Protein AF-A0A7K3YFZ9-F1 (afdb_monomer_lite)

pLDDT: mean 90.13, std 5.53, range [67.0, 96.81]

Foldseek 3Di:
DPPDDDPCPPCCVLLDDDPVCDDDDDPVVVPDDDDPPDDDDPRDHNVPD

Secondary structure (DSSP, 8-state):
------TTTT-TTTSPPPGGG-SSPPGGGTS----TT--------TT--

Radius of gyration: 14.52 Å; chains: 1; bounding box: 30×24×38 Å

Structure (mmCIF, N/CA/C/O backbone):
data_AF-A0A7K3YFZ9-F1
#
_entry.id   AF-A0A7K3YFZ9-F1
#
loop_
_atom_site.group_PDB
_atom_site.id
_atom_site.type_symbol
_atom_site.label_atom_id
_atom_site.label_alt_id
_atom_site.label_comp_id
_atom_site.label_asym_id
_atom_site.label_entity_id
_atom_site.label_seq_id
_atom_site.pdbx_PDB_ins_code
_atom_site.Cartn_x
_atom_site.Cartn_y
_atom_site.Cartn_z
_atom_site.occupancy
_atom_site.B_iso_or_equiv
_atom_site.auth_seq_id
_atom_site.auth_comp_id
_atom_site.auth_asym_id
_atom_site.auth_atom_id
_atom_site.pdbx_PDB_model_num
ATOM 1 N N . MET A 1 1 ? 11.613 -3.269 -25.797 1.00 68.00 1 MET A N 1
ATOM 2 C CA . MET A 1 1 ? 10.467 -3.422 -24.860 1.00 68.00 1 MET A CA 1
ATOM 3 C C . MET A 1 1 ? 10.848 -4.446 -23.794 1.00 68.00 1 MET A C 1
ATOM 5 O O . MET A 1 1 ? 11.693 -5.273 -24.073 1.00 68.00 1 MET A O 1
ATOM 9 N N . ALA A 1 2 ? 10.279 -4.426 -22.583 1.00 67.00 2 ALA A N 1
ATOM 10 C CA . ALA A 1 2 ? 10.588 -5.472 -21.595 1.00 67.00 2 ALA A CA 1
ATOM 11 C C . ALA A 1 2 ? 9.999 -6.831 -22.035 1.00 67.00 2 ALA A C 1
ATOM 13 O O . ALA A 1 2 ? 8.772 -6.968 -22.080 1.00 67.00 2 ALA A O 1
ATOM 14 N N . HIS A 1 3 ? 10.868 -7.800 -22.342 1.00 84.69 3 HIS A N 1
ATOM 15 C CA . HIS A 1 3 ? 10.535 -9.100 -22.950 1.00 84.69 3 HIS A CA 1
ATOM 16 C C . HIS A 1 3 ? 9.995 -10.157 -21.964 1.00 84.69 3 HIS A C 1
ATOM 18 O O . HIS A 1 3 ? 9.444 -11.162 -22.389 1.00 84.69 3 HIS A O 1
ATOM 24 N N . HIS A 1 4 ? 10.096 -9.926 -20.652 1.00 89.75 4 HIS A N 1
ATOM 25 C CA . HIS A 1 4 ? 9.604 -10.843 -19.610 1.00 89.75 4 HIS A CA 1
ATOM 26 C C . HIS A 1 4 ? 8.176 -10.503 -19.140 1.00 89.75 4 HIS A C 1
ATOM 28 O O . HIS A 1 4 ? 7.759 -9.349 -19.272 1.00 89.75 4 HIS A O 1
ATOM 34 N N . ASN A 1 5 ? 7.469 -11.441 -18.499 1.00 89.62 5 ASN A N 1
ATOM 35 C CA . ASN A 1 5 ? 6.140 -11.239 -17.886 1.00 89.62 5 ASN A CA 1
ATOM 36 C C . ASN A 1 5 ? 6.138 -11.451 -16.361 1.00 89.62 5 ASN A C 1
ATOM 38 O O . ASN A 1 5 ? 5.188 -11.980 -15.797 1.00 89.62 5 ASN A O 1
ATOM 42 N N . GLY A 1 6 ? 7.207 -11.024 -15.684 1.00 92.38 6 GLY A N 1
ATOM 43 C CA . GLY A 1 6 ? 7.298 -11.134 -14.228 1.00 92.38 6 GLY A CA 1
ATOM 44 C C . GLY A 1 6 ? 6.262 -10.273 -13.478 1.00 92.38 6 GLY A C 1
ATOM 45 O O . GLY A 1 6 ? 5.818 -9.245 -14.000 1.00 92.38 6 GLY A O 1
ATOM 46 N N . PRO A 1 7 ? 5.930 -10.623 -12.222 1.00 91.31 7 PRO A N 1
ATOM 47 C CA . PRO A 1 7 ? 4.880 -9.961 -11.437 1.00 91.31 7 PRO A CA 1
ATOM 48 C C . PRO A 1 7 ? 5.162 -8.478 -11.136 1.00 91.31 7 PRO A C 1
ATOM 50 O O . PRO A 1 7 ? 4.239 -7.683 -10.996 1.00 91.31 7 PRO A O 1
ATOM 53 N N . ARG A 1 8 ? 6.436 -8.062 -11.098 1.00 90.44 8 ARG A N 1
ATOM 54 C CA . ARG A 1 8 ? 6.848 -6.654 -10.902 1.00 90.44 8 ARG A CA 1
ATOM 55 C C . ARG A 1 8 ? 7.214 -5.944 -12.216 1.00 90.44 8 ARG A C 1
ATOM 57 O O . ARG A 1 8 ? 7.928 -4.941 -12.223 1.00 90.44 8 ARG A O 1
ATOM 64 N N . LYS A 1 9 ? 6.742 -6.440 -13.366 1.00 92.31 9 LYS A N 1
ATOM 65 C CA . LYS A 1 9 ? 7.002 -5.817 -14.674 1.00 92.31 9 LYS A CA 1
ATOM 66 C C . LYS A 1 9 ? 6.404 -4.410 -14.733 1.00 92.31 9 LYS A C 1
ATOM 68 O O . LYS A 1 9 ? 5.222 -4.213 -14.475 1.00 92.31 9 LYS A O 1
ATOM 73 N N . LYS A 1 10 ? 7.210 -3.433 -15.172 1.00 92.38 10 LYS A N 1
ATOM 74 C CA . LYS A 1 10 ? 6.781 -2.036 -15.395 1.00 92.38 10 LYS A CA 1
ATOM 75 C C . LYS A 1 10 ? 6.130 -1.385 -14.153 1.00 92.38 10 LYS A C 1
ATOM 77 O O . LYS A 1 10 ? 5.326 -0.468 -14.292 1.00 92.38 10 LYS A O 1
ATOM 82 N N . THR A 1 11 ? 6.499 -1.800 -12.938 1.00 92.75 11 THR A N 1
ATOM 83 C CA . THR A 1 11 ? 5.948 -1.230 -11.694 1.00 92.75 11 THR A CA 1
ATOM 84 C C . THR A 1 11 ? 6.747 -0.049 -11.145 1.00 92.75 11 THR A C 1
ATOM 86 O O . THR A 1 11 ? 6.367 0.475 -10.104 1.00 92.75 11 THR A O 1
ATOM 89 N N . ARG A 1 12 ? 7.798 0.430 -11.841 1.00 91.38 12 ARG A N 1
ATOM 90 C CA . ARG A 1 12 ? 8.697 1.505 -11.363 1.00 91.38 12 ARG A CA 1
ATOM 91 C C . ARG A 1 12 ? 7.945 2.658 -10.701 1.00 91.38 12 ARG A C 1
ATOM 93 O O . ARG A 1 12 ? 8.297 3.021 -9.595 1.00 91.38 12 ARG A O 1
ATOM 100 N N . TYR A 1 13 ? 6.929 3.218 -11.360 1.00 93.00 13 TYR A N 1
ATOM 101 C CA . TYR A 1 13 ? 6.152 4.336 -10.810 1.00 93.00 13 TYR A CA 1
ATOM 102 C C . TYR A 1 13 ? 4.961 3.897 -9.952 1.00 93.00 13 TYR A C 1
ATOM 104 O O . TYR A 1 13 ? 4.542 4.659 -9.096 1.00 93.00 13 TYR A O 1
ATOM 112 N N . LYS A 1 14 ? 4.456 2.668 -10.127 1.00 91.50 14 LYS A N 1
ATOM 113 C CA . LYS A 1 14 ? 3.371 2.113 -9.299 1.00 91.50 14 LYS A CA 1
ATOM 114 C C . LYS A 1 14 ? 3.833 1.797 -7.873 1.00 91.50 14 LYS A C 1
ATOM 116 O O . LYS A 1 14 ? 3.060 1.948 -6.944 1.00 91.50 14 LYS A O 1
ATOM 121 N N . PHE A 1 15 ? 5.083 1.361 -7.710 1.00 93.81 15 PHE A N 1
ATOM 122 C CA . PHE A 1 15 ? 5.697 1.031 -6.415 1.00 93.81 15 PHE A CA 1
ATOM 123 C C . PHE A 1 15 ? 6.664 2.112 -5.925 1.00 93.81 15 PHE A C 1
ATOM 125 O O . PHE A 1 15 ? 7.317 1.946 -4.898 1.00 93.81 15 PHE A O 1
ATOM 132 N N . LYS A 1 16 ? 6.798 3.230 -6.645 1.00 93.50 16 LYS A N 1
ATOM 133 C CA . LYS A 1 16 ? 7.618 4.345 -6.173 1.00 93.50 16 LYS A CA 1
ATOM 134 C C . LYS A 1 16 ? 6.815 5.162 -5.172 1.00 93.50 16 LYS A C 1
ATOM 136 O O . LYS 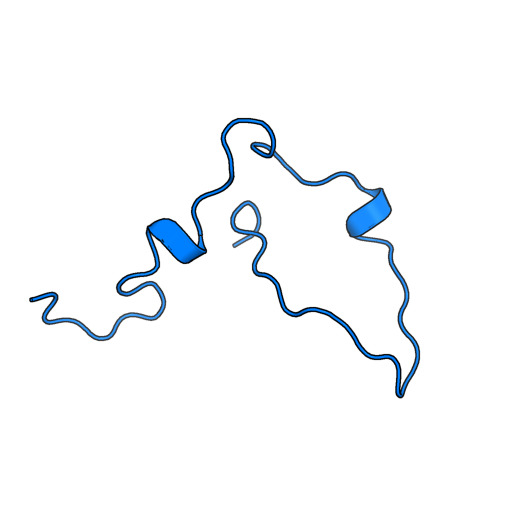A 1 16 ? 5.795 5.740 -5.524 1.00 93.50 16 LYS A O 1
ATOM 141 N N . LYS A 1 17 ? 7.344 5.284 -3.958 1.00 93.56 17 LYS A N 1
ATOM 142 C CA . LYS A 1 17 ? 6.848 6.241 -2.969 1.00 93.56 17 LYS A CA 1
ATOM 143 C C . LYS A 1 17 ? 7.245 7.671 -3.313 1.00 93.56 17 LYS A C 1
ATOM 145 O O . LYS A 1 17 ? 8.348 7.925 -3.816 1.00 93.56 17 LYS A O 1
ATOM 150 N N . ASP A 1 18 ? 6.376 8.603 -2.943 1.00 92.75 18 ASP A N 1
ATOM 151 C CA . ASP A 1 18 ? 6.696 10.027 -2.928 1.00 92.75 18 ASP A CA 1
ATOM 152 C C . ASP A 1 18 ? 7.862 10.302 -1.975 1.00 92.75 18 ASP A C 1
ATOM 154 O O . ASP A 1 18 ? 8.034 9.624 -0.961 1.00 92.75 18 ASP A O 1
ATOM 158 N N . LEU A 1 19 ? 8.657 11.332 -2.275 1.00 91.69 19 LEU A N 1
ATOM 159 C CA . LEU A 1 19 ? 9.880 11.657 -1.531 1.00 91.69 19 LEU A CA 1
ATOM 160 C C . LEU A 1 19 ? 9.651 11.780 -0.013 1.00 91.69 19 LEU A C 1
ATOM 162 O O . LEU A 1 19 ? 10.470 11.294 0.759 1.00 91.69 19 LEU A O 1
ATOM 166 N N . ARG A 1 20 ? 8.528 12.382 0.400 1.00 92.38 20 ARG A N 1
ATOM 167 C CA . ARG A 1 20 ? 8.173 12.644 1.808 1.00 92.38 20 ARG A CA 1
ATOM 168 C C . ARG A 1 20 ? 7.326 11.545 2.462 1.00 92.38 20 ARG A C 1
ATOM 170 O O . ARG A 1 20 ? 6.983 11.667 3.627 1.00 92.38 20 ARG A O 1
ATOM 177 N N . LYS A 1 21 ? 6.981 10.489 1.719 1.00 89.81 21 LYS A N 1
ATOM 178 C CA . LYS A 1 21 ? 6.195 9.338 2.205 1.00 89.81 21 LYS A CA 1
ATOM 179 C C . LYS A 1 21 ? 7.038 8.061 2.316 1.00 89.81 21 LYS A C 1
ATOM 181 O O . LYS A 1 21 ? 6.503 6.957 2.391 1.00 89.81 21 LYS A O 1
ATOM 186 N N . ARG A 1 22 ? 8.366 8.198 2.238 1.00 89.88 22 ARG A N 1
ATOM 187 C CA . ARG A 1 22 ? 9.325 7.093 2.375 1.00 89.88 22 ARG A CA 1
ATOM 188 C C . ARG A 1 22 ? 9.372 6.598 3.822 1.00 89.88 22 ARG A C 1
ATOM 190 O O . ARG A 1 22 ? 9.071 7.353 4.737 1.00 89.88 22 ARG A O 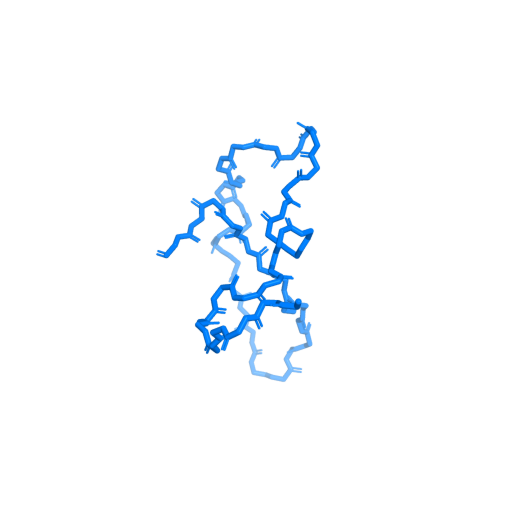1
ATOM 197 N N . GLY A 1 23 ? 9.802 5.352 4.006 1.00 90.44 23 GLY A N 1
ATOM 198 C CA . GLY A 1 23 ? 9.811 4.677 5.307 1.00 90.44 23 GLY A CA 1
ATOM 199 C C . GLY A 1 23 ? 8.614 3.747 5.486 1.00 90.44 23 GLY A C 1
ATOM 200 O O . GLY A 1 23 ? 7.843 3.540 4.549 1.00 90.44 23 GLY A O 1
ATOM 201 N N . ILE A 1 24 ? 8.493 3.159 6.671 1.00 90.50 24 ILE A N 1
ATOM 202 C CA . ILE A 1 24 ? 7.369 2.289 7.036 1.00 90.50 24 ILE A CA 1
ATOM 203 C C . ILE A 1 24 ? 6.148 3.179 7.334 1.00 90.50 24 ILE A C 1
ATOM 205 O O . ILE A 1 24 ? 6.317 4.237 7.949 1.00 90.50 24 ILE A O 1
ATOM 209 N N . PRO A 1 25 ? 4.939 2.812 6.872 1.00 89.12 25 PRO A N 1
ATOM 210 C CA . PRO A 1 25 ? 3.727 3.556 7.195 1.00 89.12 25 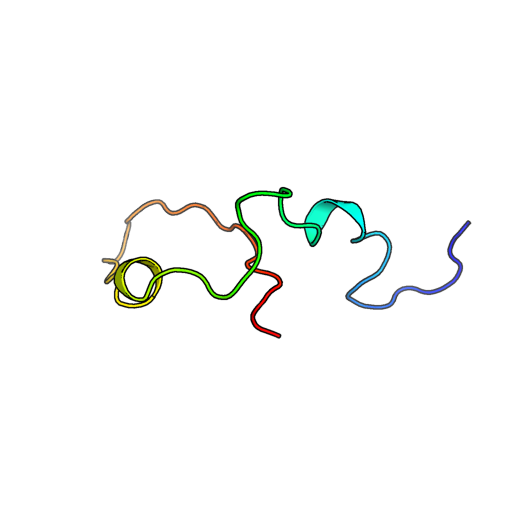PRO A CA 1
ATOM 211 C C . PRO A 1 25 ? 3.447 3.553 8.712 1.00 89.12 25 PRO A C 1
ATOM 213 O O . PRO A 1 25 ? 3.892 2.653 9.427 1.00 89.12 25 PRO A O 1
ATOM 216 N N . PRO A 1 26 ? 2.716 4.552 9.231 1.00 90.19 26 PRO A N 1
ATOM 217 C CA . PRO A 1 26 ? 2.393 4.616 10.651 1.00 90.19 26 PRO A CA 1
ATOM 218 C C . PRO A 1 26 ? 1.503 3.439 11.066 1.00 90.19 26 PRO A C 1
ATOM 220 O O . PRO A 1 26 ? 0.641 2.995 10.307 1.00 90.19 26 PRO A O 1
ATOM 223 N N . VAL A 1 27 ? 1.664 2.984 12.310 1.00 88.00 27 VAL A N 1
ATOM 224 C CA . VAL A 1 27 ? 0.929 1.839 12.884 1.00 88.00 27 VAL A CA 1
ATOM 225 C C . VAL A 1 27 ? -0.591 2.008 12.779 1.00 88.00 27 VAL A C 1
ATOM 227 O O . VAL 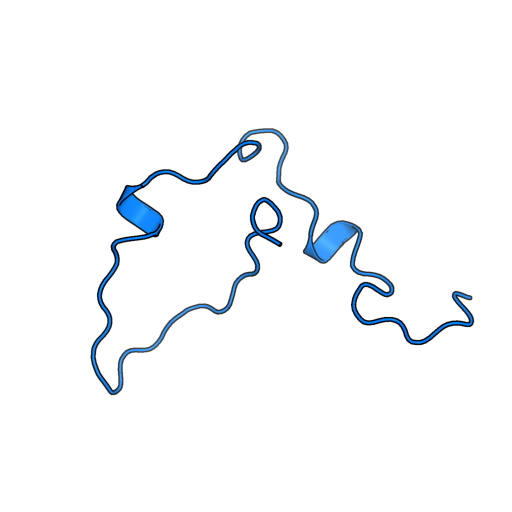A 1 27 ? -1.311 1.044 12.534 1.00 88.00 27 VAL A O 1
ATOM 230 N N . THR A 1 28 ? -1.079 3.245 12.872 1.00 88.25 28 THR A N 1
ATOM 231 C CA . THR A 1 28 ? -2.502 3.588 12.741 1.00 88.25 28 THR A CA 1
ATOM 232 C C . THR A 1 28 ? -3.117 3.163 11.410 1.00 88.25 28 THR A C 1
ATOM 234 O O . THR A 1 28 ? -4.298 2.849 11.367 1.00 88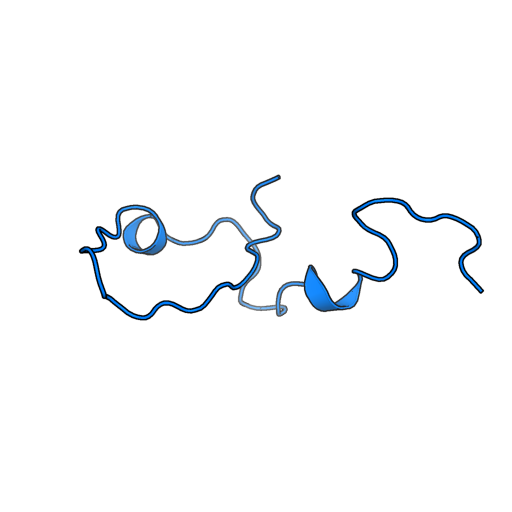.25 28 THR A O 1
ATOM 237 N N . SER A 1 29 ? -2.330 3.127 10.331 1.00 84.94 29 SER A N 1
ATOM 238 C CA . SER A 1 29 ? -2.805 2.683 9.014 1.00 84.94 29 SER A CA 1
ATOM 239 C C . SER A 1 29 ? -2.898 1.161 8.873 1.00 84.94 29 SER A C 1
ATOM 241 O O . SER A 1 29 ? -3.537 0.678 7.947 1.00 84.94 29 SER A O 1
ATOM 243 N N . ILE A 1 30 ? -2.260 0.410 9.775 1.00 82.69 30 ILE A N 1
ATOM 244 C CA . ILE A 1 30 ? -2.182 -1.056 9.723 1.00 82.69 30 ILE A CA 1
ATOM 245 C C . ILE A 1 30 ? -3.292 -1.693 10.566 1.00 82.69 30 ILE A C 1
ATOM 247 O O . ILE A 1 30 ? -3.857 -2.700 10.161 1.00 82.69 30 ILE A O 1
ATOM 251 N N . ILE A 1 31 ? -3.624 -1.102 11.718 1.00 89.38 31 ILE A N 1
ATOM 252 C CA . ILE A 1 31 ? -4.611 -1.636 12.682 1.00 89.38 31 ILE A CA 1
ATOM 253 C C . ILE A 1 31 ? -6.051 -1.232 12.292 1.00 89.38 31 ILE A C 1
ATOM 255 O O . ILE A 1 31 ? -6.9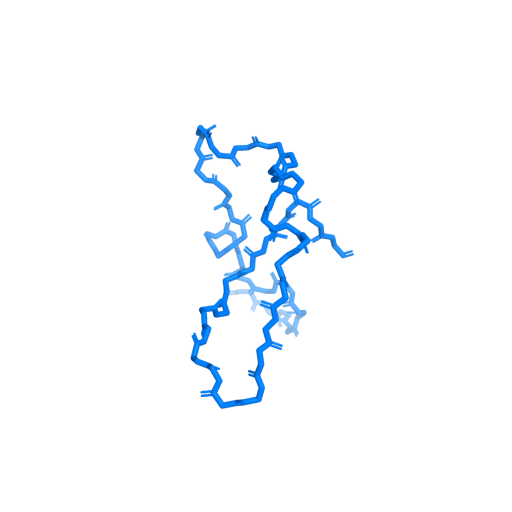41 -1.138 13.125 1.00 89.38 31 ILE A O 1
ATOM 259 N N . GLN A 1 32 ? -6.305 -0.917 11.024 1.00 89.06 32 GLN A N 1
ATOM 260 C CA . GLN A 1 32 ? -7.640 -0.510 10.603 1.00 89.06 32 GLN A CA 1
ATOM 261 C C . GLN A 1 32 ? -8.543 -1.735 10.420 1.00 89.06 32 GLN A C 1
ATOM 263 O O . GLN A 1 32 ? -8.261 -2.591 9.582 1.00 89.06 32 GLN A O 1
ATOM 268 N N . ASP A 1 33 ? -9.653 -1.768 11.153 1.00 92.31 33 ASP A N 1
ATOM 269 C CA . ASP A 1 33 ? -10.704 -2.767 10.973 1.00 92.31 33 ASP A CA 1
ATOM 270 C C . ASP A 1 33 ? -11.694 -2.328 9.885 1.00 92.31 33 ASP A C 1
ATOM 272 O O . ASP A 1 33 ? -12.004 -1.141 9.732 1.00 92.31 33 ASP A O 1
ATOM 276 N N . PHE A 1 34 ? -12.188 -3.300 9.117 1.00 93.81 34 PHE A N 1
ATOM 277 C CA . PHE A 1 34 ? -13.161 -3.087 8.047 1.00 93.81 34 PHE A CA 1
ATOM 278 C C . PHE A 1 34 ? -14.333 -4.053 8.192 1.00 93.81 34 PHE A C 1
ATOM 280 O O . PHE A 1 34 ? -14.146 -5.231 8.498 1.00 93.81 34 PHE A O 1
ATOM 287 N N . GLU A 1 35 ? -15.537 -3.564 7.909 1.00 96.12 35 GLU A N 1
ATOM 288 C CA . GLU A 1 35 ? -16.761 -4.365 7.944 1.00 96.12 35 GLU A CA 1
ATOM 289 C C . GLU A 1 35 ? -17.197 -4.817 6.541 1.00 96.12 35 GLU A C 1
ATOM 291 O O . GLU A 1 35 ? -16.813 -4.253 5.509 1.00 96.12 35 GLU A O 1
ATOM 296 N N . ILE A 1 36 ? -18.036 -5.854 6.488 1.00 95.75 36 ILE A N 1
ATOM 297 C CA . ILE A 1 36 ? -18.561 -6.393 5.229 1.00 95.75 36 ILE A CA 1
ATOM 298 C C . ILE A 1 36 ? -19.423 -5.328 4.537 1.00 95.75 36 ILE A C 1
ATOM 300 O O . ILE A 1 36 ? -20.360 -4.789 5.115 1.00 95.75 36 ILE A O 1
ATOM 304 N N . GLY A 1 37 ? -19.123 -5.054 3.265 1.00 96.19 37 GLY A N 1
ATOM 305 C CA . GLY A 1 37 ? -19.836 -4.059 2.455 1.00 96.19 37 GLY A CA 1
ATOM 306 C C . GLY A 1 37 ? -19.191 -2.669 2.442 1.00 96.19 37 GLY A C 1
ATOM 307 O O . GLY A 1 37 ? -19.602 -1.815 1.653 1.00 96.19 37 GLY A O 1
ATOM 308 N N . GLN A 1 38 ? -18.144 -2.442 3.239 1.00 96.81 38 GLN A N 1
ATOM 309 C CA . GLN A 1 38 ? -17.385 -1.197 3.210 1.00 96.81 38 GLN A CA 1
ATOM 310 C C . GLN A 1 38 ? -16.565 -1.068 1.917 1.00 96.81 38 GLN A C 1
ATOM 312 O O . GLN A 1 38 ? -15.931 -2.015 1.447 1.00 96.81 38 GLN A O 1
ATOM 317 N N . LYS A 1 39 ? -16.556 0.132 1.326 1.00 95.12 39 LYS A N 1
ATOM 318 C CA . LYS A 1 39 ? -15.728 0.440 0.151 1.00 95.12 39 LYS A CA 1
ATOM 319 C C . LYS A 1 39 ? -14.348 0.909 0.597 1.00 95.12 39 LYS A C 1
ATOM 321 O O . LYS A 1 39 ? -14.244 1.828 1.406 1.00 95.12 39 LYS A O 1
ATOM 326 N N . VAL A 1 40 ? -13.303 0.317 0.022 1.00 94.19 40 VAL A N 1
ATOM 327 C CA . VAL A 1 40 ? -11.903 0.626 0.344 1.00 94.19 40 VAL A CA 1
ATOM 328 C C . VAL A 1 40 ? -11.079 0.898 -0.911 1.00 94.19 40 VAL A C 1
ATOM 330 O O . VAL A 1 40 ? -11.419 0.458 -2.012 1.00 94.19 40 VAL A O 1
ATOM 333 N N . HIS A 1 41 ? -9.972 1.618 -0.741 1.00 93.19 41 HIS A N 1
ATOM 334 C CA . HIS A 1 41 ? -9.007 1.860 -1.808 1.00 93.19 41 HIS A CA 1
ATOM 335 C C . HIS A 1 41 ? -7.909 0.793 -1.792 1.00 93.19 41 HIS A C 1
ATOM 337 O O . HIS A 1 41 ? -7.171 0.672 -0.819 1.00 93.19 41 HIS A O 1
ATOM 343 N N . VAL A 1 42 ? -7.752 0.063 -2.899 1.00 90.62 42 VAL A N 1
ATOM 344 C CA . VAL A 1 42 ? -6.646 -0.890 -3.074 1.00 90.62 42 VAL A CA 1
ATOM 345 C C . VAL A 1 42 ? -5.427 -0.143 -3.612 1.00 90.62 42 VAL A C 1
ATOM 347 O O . VAL A 1 42 ? -5.258 0.026 -4.821 1.00 90.62 42 VAL A O 1
ATOM 350 N N . VAL A 1 43 ? -4.587 0.339 -2.699 1.00 90.75 43 VAL A N 1
ATOM 351 C CA . VAL A 1 43 ? -3.321 1.017 -3.009 1.00 90.75 43 VAL A CA 1
ATOM 352 C C . VAL A 1 43 ? -2.175 0.175 -2.468 1.00 90.75 43 VAL A C 1
ATOM 354 O O . VAL A 1 43 ? -2.208 -0.267 -1.324 1.00 90.75 43 VAL A O 1
ATOM 357 N N . VAL A 1 44 ? -1.163 -0.071 -3.300 1.00 90.44 44 VAL A N 1
ATOM 358 C CA . VAL A 1 44 ? -0.033 -0.921 -2.913 1.00 90.44 44 VAL A CA 1
ATOM 359 C C . VAL A 1 44 ? 0.951 -0.131 -2.065 1.00 90.44 44 VAL A C 1
ATOM 361 O O . VAL A 1 44 ? 1.390 0.947 -2.462 1.00 90.44 44 VAL A O 1
ATOM 364 N N . GLU A 1 45 ? 1.335 -0.718 -0.938 1.00 91.75 45 GLU A N 1
ATOM 365 C CA . GLU A 1 45 ? 2.307 -0.173 -0.003 1.00 91.75 45 GLU A CA 1
ATOM 366 C C . GLU A 1 45 ? 3.671 -0.864 -0.212 1.00 91.75 45 GLU A C 1
ATOM 368 O O . GLU A 1 45 ? 3.896 -1.964 0.283 1.00 91.75 45 GLU A O 1
ATOM 373 N N . PRO A 1 46 ? 4.600 -0.268 -0.984 1.00 91.62 46 PRO A N 1
ATOM 374 C CA . PRO A 1 46 ? 5.798 -0.952 -1.483 1.00 91.62 46 PRO A CA 1
ATOM 375 C C . PRO A 1 46 ? 6.898 -1.152 -0.430 1.00 91.62 46 PRO A C 1
ATOM 377 O O . PRO A 1 46 ? 7.924 -1.751 -0.748 1.00 91.62 46 PRO A O 1
ATOM 380 N N . SER A 1 47 ? 6.731 -0.620 0.787 1.00 89.62 47 SER A N 1
ATOM 381 C CA . SER A 1 47 ? 7.659 -0.864 1.901 1.00 89.62 47 SER A CA 1
ATOM 382 C C . SER A 1 47 ? 7.444 -2.218 2.580 1.00 89.62 47 SER A C 1
ATOM 384 O O . SER A 1 47 ? 8.287 -2.618 3.376 1.00 89.62 47 SER A O 1
ATOM 386 N N . ILE A 1 48 ? 6.356 -2.916 2.249 1.00 86.75 48 ILE A N 1
ATOM 387 C CA . ILE A 1 48 ? 6.039 -4.275 2.693 1.00 86.75 48 ILE A CA 1
ATOM 388 C C . ILE A 1 48 ? 6.027 -5.154 1.430 1.00 86.75 48 ILE A C 1
ATOM 390 O O . ILE A 1 48 ? 5.472 -4.743 0.408 1.00 86.75 48 ILE A O 1
ATOM 394 N N . GLN A 1 49 ? 6.696 -6.314 1.457 1.00 84.69 49 GLN A N 1
ATOM 395 C CA . GLN A 1 49 ? 6.837 -7.208 0.297 1.00 84.69 49 GLN A CA 1
ATOM 396 C C . GLN A 1 49 ? 6.213 -8.576 0.545 1.00 84.69 49 GLN A C 1
ATOM 398 O O . GLN A 1 49 ? 6.386 -9.092 1.668 1.00 84.69 49 GLN A O 1
#

Sequence (49 aa):
MAHHNGPRKKTRYKFKKDLRKRGIPPVTSIIQDFEIGQKVHVVVEPSIQ